Protein AF-A0A961CI55-F1 (afdb_monomer)

Mean predicted aligned error: 9.37 Å

Foldseek 3Di:
DDPADAEDCAQPVVDDDPRYHHNPHDQQWADQDLLQAPGTFTERDPPGPQAQSAACPPPPQAPDAARSRHGHPQFNTAGRTRDHDHPPDDPDDDDFDDDPNATDWQDWDFDQTSVRDTDTDTDDHPDDD

Solvent-accessible surface area (backbone atoms only — not comparable to full-atom values): 7842 Å² total; per-residue (Å²): 131,61,93,42,57,48,79,31,48,46,64,84,80,69,73,76,31,93,60,33,37,65,48,65,42,80,59,44,59,44,69,78,36,86,60,74,32,94,51,67,38,48,42,55,38,96,88,21,78,33,58,47,64,34,54,45,85,41,91,76,24,47,91,39,64,33,54,32,65,41,58,33,41,43,34,80,6,20,37,58,72,59,26,61,55,79,61,77,83,75,90,80,81,86,81,84,49,64,59,97,85,41,79,45,60,72,48,76,44,72,45,78,44,61,80,70,49,67,56,77,47,68,34,65,64,78,82,86,126

pLDDT: mean 84.15, std 14.42, range [47.69, 98.38]

Sequence (129 aa):
MSGGHNFASDGSCGFGAGTDVNSGGDPLLGALADNGGATDTMLPEPGSPLVDAIAPATPGCAGATAQNALGLPQGFGCDIGAAEAPSNAVLAGHVTATHDGAPLAGIEVRVRTATNTYATATTTAPDGT

Secondary structure (DSSP, 8-state):
---S--B-SSSTT---STT-BSS-----EEEEE--SSSS-EEEEPTT-TTTT-B-TTSTTSSS-B-TTSPBSPSSSSB-SSS-PPP------S----EETTEEPP--EEEEEPTTSPEEEEEPPPPP--

Structure (mmCIF, N/CA/C/O backbone):
data_AF-A0A961CI55-F1
#
_entry.id   AF-A0A961CI55-F1
#
loop_
_atom_site.group_PDB
_atom_site.id
_atom_site.type_symbol
_atom_site.label_atom_id
_atom_site.label_alt_id
_atom_site.label_comp_id
_atom_site.label_asym_id
_atom_site.label_entity_id
_atom_site.label_seq_id
_atom_site.pdbx_PDB_ins_code
_atom_site.Cartn_x
_atom_site.Cartn_y
_atom_site.Cartn_z
_atom_site.occupancy
_atom_site.B_iso_or_equiv
_atom_site.auth_seq_id
_atom_site.auth_comp_id
_atom_site.auth_asym_id
_atom_site.auth_atom_id
_atom_site.pdbx_PDB_model_num
ATOM 1 N N . MET A 1 1 ? 22.329 -4.178 -8.559 1.00 59.72 1 MET A N 1
ATOM 2 C CA . MET A 1 1 ? 21.764 -4.700 -7.295 1.00 59.72 1 MET A CA 1
ATOM 3 C C . MET A 1 1 ? 20.456 -3.965 -7.056 1.00 59.72 1 MET A C 1
ATOM 5 O O . MET A 1 1 ? 20.396 -2.795 -7.416 1.00 59.72 1 MET A O 1
ATOM 9 N N . SER A 1 2 ? 19.428 -4.646 -6.544 1.00 73.38 2 SER A N 1
ATOM 10 C CA . SER A 1 2 ? 18.166 -4.010 -6.133 1.00 73.38 2 SER A CA 1
ATOM 11 C C . SER A 1 2 ? 18.424 -2.957 -5.046 1.00 73.38 2 SER A C 1
ATOM 13 O O . SER A 1 2 ? 19.320 -3.150 -4.224 1.00 73.38 2 SER A O 1
ATOM 15 N N . GLY A 1 3 ? 17.653 -1.866 -5.040 1.00 81.56 3 GLY A N 1
ATOM 16 C CA . GLY A 1 3 ? 17.620 -0.897 -3.938 1.00 81.56 3 GLY A CA 1
ATOM 17 C C . GLY A 1 3 ? 16.807 -1.364 -2.720 1.00 81.56 3 GLY A C 1
ATOM 18 O O . GLY A 1 3 ? 16.759 -0.643 -1.728 1.00 81.56 3 GLY A O 1
ATOM 19 N N . GLY A 1 4 ? 16.206 -2.558 -2.785 1.00 90.62 4 GLY A N 1
ATOM 20 C CA . GLY A 1 4 ? 15.273 -3.103 -1.799 1.00 90.62 4 GLY A CA 1
ATOM 21 C C . GLY A 1 4 ? 13.809 -2.938 -2.208 1.00 90.62 4 GLY A C 1
ATOM 22 O O . GLY A 1 4 ? 13.496 -2.166 -3.111 1.00 90.62 4 GLY A O 1
ATOM 23 N N . HIS A 1 5 ? 12.924 -3.641 -1.494 1.00 93.44 5 HIS A N 1
ATOM 24 C CA . HIS A 1 5 ? 11.463 -3.562 -1.624 1.00 93.44 5 HIS A CA 1
ATOM 25 C C . HIS A 1 5 ? 10.906 -3.924 -3.008 1.00 93.44 5 HIS A C 1
ATOM 27 O O . HIS A 1 5 ? 9.819 -3.484 -3.378 1.00 93.44 5 HIS A O 1
ATOM 33 N N . ASN A 1 6 ? 11.612 -4.761 -3.771 1.00 93.81 6 ASN A N 1
ATOM 34 C CA . ASN A 1 6 ? 11.004 -5.392 -4.936 1.00 93.81 6 ASN A CA 1
ATOM 35 C C . ASN A 1 6 ? 10.162 -6.593 -4.505 1.00 93.81 6 ASN A C 1
ATOM 37 O O . ASN A 1 6 ? 10.559 -7.347 -3.616 1.00 93.81 6 ASN A O 1
ATOM 41 N N . PHE A 1 7 ? 9.054 -6.832 -5.202 1.00 95.81 7 PHE A N 1
ATOM 42 C CA . PHE A 1 7 ? 8.236 -8.025 -5.021 1.00 95.81 7 PHE A CA 1
ATOM 43 C C . PHE A 1 7 ? 8.156 -8.798 -6.333 1.00 95.81 7 PHE A C 1
ATOM 45 O O . PHE A 1 7 ? 7.678 -8.282 -7.342 1.00 95.81 7 PHE A O 1
ATOM 52 N N . ALA A 1 8 ? 8.621 -10.042 -6.320 1.00 95.00 8 ALA A N 1
ATOM 53 C CA . ALA A 1 8 ? 8.389 -10.995 -7.391 1.00 95.00 8 ALA A CA 1
ATOM 54 C C . ALA A 1 8 ? 7.426 -12.071 -6.896 1.00 95.00 8 ALA A C 1
ATOM 56 O O . ALA A 1 8 ? 7.645 -12.684 -5.848 1.00 95.00 8 ALA A O 1
ATOM 57 N N . SER A 1 9 ? 6.375 -12.324 -7.674 1.00 93.25 9 SER A N 1
ATOM 58 C CA . SER A 1 9 ? 5.425 -13.404 -7.401 1.00 93.25 9 SER A CA 1
ATOM 59 C C . SER A 1 9 ? 6.087 -14.782 -7.476 1.00 93.25 9 SER A C 1
ATOM 61 O O . SER A 1 9 ? 5.697 -15.695 -6.748 1.00 93.25 9 SER A O 1
ATOM 63 N N . ASP A 1 10 ? 7.139 -14.910 -8.289 1.00 90.38 10 ASP A N 1
ATOM 64 C CA . ASP A 1 10 ? 7.979 -16.097 -8.414 1.00 90.38 10 ASP A CA 1
ATOM 65 C C . ASP A 1 10 ? 9.454 -15.820 -8.047 1.00 90.38 10 ASP A C 1
ATOM 67 O O . ASP A 1 10 ? 9.840 -14.723 -7.642 1.00 90.38 10 ASP A O 1
ATOM 71 N N . GLY A 1 11 ? 10.294 -16.853 -8.118 1.00 87.06 11 GLY A N 1
ATOM 72 C CA . GLY A 1 11 ? 11.721 -16.767 -7.792 1.00 87.06 11 GLY A CA 1
ATOM 73 C C . GLY A 1 11 ? 12.619 -16.379 -8.966 1.00 87.06 11 GLY A C 1
ATOM 74 O O . GLY A 1 11 ? 13.839 -16.454 -8.833 1.00 87.06 11 GLY A O 1
ATOM 75 N N . SER A 1 12 ? 12.056 -16.024 -10.123 1.00 88.94 12 SER A N 1
ATOM 76 C CA . SER A 1 12 ? 12.826 -15.882 -11.363 1.00 88.94 12 SER A CA 1
ATOM 77 C C . SER A 1 12 ? 13.656 -14.596 -11.422 1.00 88.94 12 SER A C 1
ATOM 79 O O . SER A 1 12 ? 14.688 -14.567 -12.093 1.00 88.94 12 SER A O 1
ATOM 81 N N . CYS A 1 13 ? 13.251 -13.548 -10.697 1.00 87.44 13 CYS A N 1
ATOM 82 C CA . CYS A 1 13 ? 13.919 -12.247 -10.730 1.00 87.44 13 CYS A CA 1
ATOM 83 C C . CYS A 1 13 ? 15.266 -12.218 -9.987 1.00 87.44 13 CYS A C 1
ATOM 85 O O . CYS A 1 13 ? 16.118 -11.392 -10.317 1.00 87.44 13 CYS A O 1
ATOM 87 N N . GLY A 1 14 ? 15.477 -13.107 -9.006 1.00 85.62 14 GLY A N 1
ATOM 88 C CA . GLY A 1 14 ? 16.754 -13.244 -8.296 1.00 85.62 14 GLY A CA 1
ATOM 89 C C . GLY A 1 14 ? 17.199 -11.973 -7.567 1.00 85.62 14 GLY A C 1
ATOM 90 O O . GLY A 1 14 ? 18.379 -11.613 -7.602 1.00 85.62 14 GLY A O 1
ATOM 91 N N . PHE A 1 15 ? 16.261 -11.259 -6.943 1.00 89.31 15 PHE A N 1
ATOM 92 C CA . PHE A 1 15 ? 16.573 -10.049 -6.193 1.00 89.31 15 PHE A CA 1
ATOM 93 C C . PHE A 1 15 ? 17.439 -10.365 -4.967 1.00 89.31 15 PHE A C 1
ATOM 95 O O . PHE A 1 15 ? 17.297 -11.423 -4.353 1.00 89.31 15 PHE A O 1
ATOM 102 N N . GLY A 1 16 ? 18.360 -9.459 -4.634 1.00 87.31 16 GLY A N 1
ATOM 103 C CA . GLY A 1 16 ? 19.452 -9.738 -3.696 1.00 87.31 16 GLY A CA 1
ATOM 104 C C . GLY A 1 16 ? 19.521 -8.830 -2.472 1.00 87.31 16 GLY A C 1
ATOM 105 O O . GLY A 1 16 ? 20.409 -9.031 -1.646 1.00 87.31 16 GLY A O 1
ATOM 106 N N . ALA A 1 17 ? 18.654 -7.822 -2.347 1.00 90.44 17 ALA A N 1
ATOM 107 C CA . ALA A 1 17 ? 18.577 -7.016 -1.136 1.00 90.44 17 ALA A CA 1
ATOM 108 C C . ALA A 1 17 ? 17.681 -7.709 -0.099 1.00 90.44 17 ALA A C 1
ATOM 110 O O . ALA A 1 17 ? 16.730 -8.406 -0.438 1.00 90.44 17 ALA A O 1
ATOM 111 N N . GLY A 1 18 ? 17.981 -7.510 1.188 1.00 88.62 18 GLY A N 1
ATOM 112 C CA . GLY A 1 18 ? 17.290 -8.214 2.277 1.00 88.62 18 GLY A CA 1
ATOM 113 C C . GLY A 1 18 ? 15.804 -7.870 2.426 1.00 88.62 18 GLY A C 1
ATOM 114 O O . GLY A 1 18 ? 15.078 -8.629 3.056 1.00 88.62 18 GLY A O 1
ATOM 115 N N . THR A 1 19 ? 15.356 -6.748 1.858 1.00 93.38 19 THR A N 1
ATOM 116 C CA . THR A 1 19 ? 13.943 -6.338 1.836 1.00 93.38 19 THR A CA 1
ATOM 117 C C . THR A 1 19 ? 13.232 -6.708 0.535 1.00 93.38 19 THR A C 1
ATOM 119 O O . THR A 1 19 ? 12.070 -6.355 0.365 1.00 93.38 19 THR A O 1
ATOM 122 N N . ASP A 1 20 ? 13.908 -7.391 -0.391 1.00 94.31 20 ASP A N 1
ATOM 123 C CA . ASP A 1 20 ? 13.258 -7.929 -1.580 1.00 94.31 20 ASP A CA 1
ATOM 124 C C . ASP A 1 20 ? 12.512 -9.227 -1.242 1.00 94.31 20 ASP A C 1
ATOM 126 O O . ASP A 1 20 ? 12.983 -10.064 -0.468 1.00 94.31 20 ASP A O 1
ATOM 130 N N . VAL A 1 21 ? 11.373 -9.432 -1.895 1.00 94.62 21 VAL A N 1
ATOM 131 C CA . VAL A 1 21 ? 10.598 -10.668 -1.823 1.00 94.62 21 VAL A CA 1
ATOM 132 C C . VAL A 1 21 ? 10.751 -11.413 -3.142 1.00 94.62 21 VAL A C 1
ATOM 134 O O . VAL A 1 21 ? 10.320 -10.944 -4.194 1.00 94.62 21 VAL A O 1
ATOM 137 N N . ASN A 1 22 ? 11.363 -12.594 -3.079 1.00 93.81 22 ASN A N 1
ATOM 138 C CA . ASN A 1 22 ? 11.383 -13.555 -4.176 1.00 93.81 22 ASN A CA 1
ATOM 139 C C . 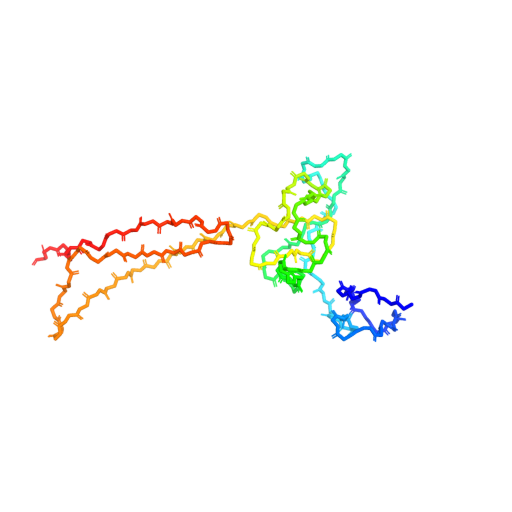ASN A 1 22 ? 10.354 -14.647 -3.862 1.00 93.81 22 ASN A C 1
ATOM 141 O O . ASN A 1 22 ? 10.355 -15.174 -2.752 1.00 93.81 22 ASN A O 1
ATOM 145 N N . SER A 1 23 ? 9.532 -15.044 -4.833 1.00 93.94 23 SER A N 1
ATOM 146 C CA . SER A 1 23 ? 8.466 -16.049 -4.648 1.00 93.94 23 SER A CA 1
ATOM 147 C C . SER A 1 23 ? 7.386 -15.646 -3.637 1.00 93.94 23 SER A C 1
ATOM 149 O O . SER A 1 23 ? 6.955 -16.460 -2.822 1.00 93.94 23 SER A O 1
ATOM 151 N N . GLY A 1 24 ? 6.948 -14.388 -3.681 1.00 93.94 24 GLY A N 1
ATOM 152 C CA . GLY A 1 24 ? 5.941 -13.842 -2.771 1.00 93.94 24 GLY A CA 1
ATOM 153 C C . GLY A 1 24 ? 4.510 -14.337 -3.009 1.00 93.94 24 GLY A C 1
ATOM 154 O O . GLY A 1 24 ? 3.644 -14.089 -2.175 1.00 93.94 24 GLY A O 1
ATOM 155 N N . GLY A 1 25 ? 4.248 -15.054 -4.107 1.00 95.00 25 GLY A N 1
ATOM 156 C CA . GLY A 1 25 ? 2.904 -15.497 -4.474 1.00 95.00 25 GLY A CA 1
ATOM 157 C C . GLY A 1 25 ? 2.071 -14.385 -5.114 1.00 95.00 25 GL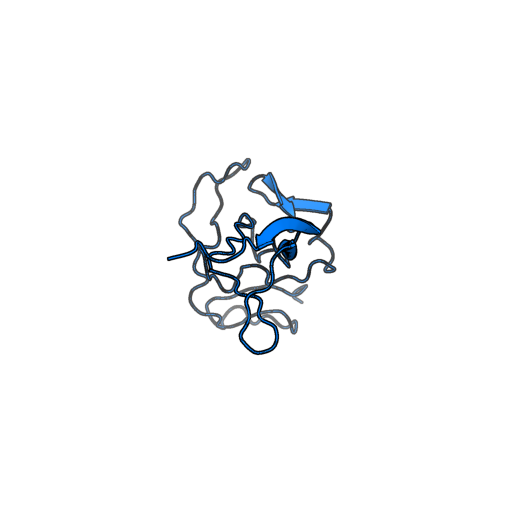Y A C 1
ATOM 158 O O . GLY A 1 25 ? 2.607 -13.515 -5.799 1.00 95.00 25 GLY A O 1
ATOM 159 N N . ASP A 1 26 ? 0.750 -14.450 -4.942 1.00 96.69 26 ASP A N 1
ATOM 160 C CA . ASP A 1 26 ? -0.171 -13.453 -5.493 1.00 96.69 26 ASP A CA 1
ATOM 161 C C . ASP A 1 26 ? 0.013 -12.100 -4.777 1.00 96.69 26 ASP A C 1
ATOM 163 O O . ASP A 1 26 ? -0.159 -12.037 -3.556 1.00 96.69 26 ASP A O 1
ATOM 167 N N . PRO A 1 27 ? 0.357 -11.014 -5.497 1.00 96.44 27 PRO A N 1
ATOM 168 C CA . PRO A 1 27 ? 0.479 -9.691 -4.899 1.00 96.44 27 PRO A CA 1
ATOM 169 C C . PRO A 1 27 ? -0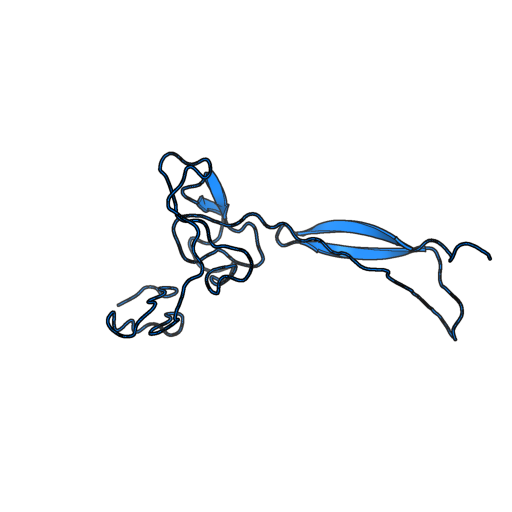.869 -9.073 -4.499 1.00 96.44 27 PRO A C 1
ATOM 171 O O . PRO A 1 27 ? -0.864 -8.003 -3.893 1.00 96.44 27 PRO A O 1
ATOM 174 N N . LEU A 1 28 ? -2.007 -9.704 -4.823 1.00 97.75 28 LEU A N 1
ATOM 175 C CA . LEU A 1 28 ? -3.356 -9.203 -4.539 1.00 97.75 28 LEU A CA 1
ATOM 176 C C . LEU A 1 28 ? -3.544 -7.773 -5.063 1.00 97.75 28 LEU A C 1
ATOM 178 O O . LEU A 1 28 ? -3.931 -6.859 -4.338 1.00 97.75 28 LEU A O 1
ATOM 182 N N . LEU A 1 29 ? -3.205 -7.581 -6.336 1.00 97.50 29 LEU A N 1
ATOM 183 C CA . LEU A 1 29 ? -3.423 -6.330 -7.049 1.00 97.50 29 LEU A CA 1
ATOM 184 C C . LEU A 1 29 ? -4.787 -6.351 -7.740 1.00 97.50 29 LEU A C 1
ATOM 186 O O . LEU A 1 29 ? -5.154 -7.339 -8.383 1.00 97.50 29 LEU A O 1
ATOM 190 N N . GLY A 1 30 ? -5.500 -5.233 -7.660 1.00 96.94 30 GLY A N 1
ATOM 191 C CA . GLY A 1 30 ? -6.669 -4.967 -8.481 1.00 96.94 30 GLY A CA 1
ATOM 192 C C . GLY A 1 30 ? -6.305 -4.858 -9.964 1.00 96.94 30 GLY A C 1
ATOM 193 O O . GLY A 1 30 ? -5.135 -4.771 -10.355 1.00 96.94 30 GLY A O 1
ATOM 194 N N . ALA A 1 31 ? -7.327 -4.851 -10.818 1.00 97.75 31 ALA A N 1
ATOM 195 C CA . ALA A 1 31 ? -7.131 -4.646 -12.248 1.00 97.75 31 ALA A CA 1
ATOM 196 C C . ALA A 1 31 ? -6.512 -3.266 -12.537 1.00 97.75 31 ALA A C 1
ATOM 198 O O . ALA A 1 31 ? -6.688 -2.315 -11.776 1.00 97.75 31 ALA A O 1
ATOM 199 N N . LEU A 1 32 ? -5.821 -3.152 -13.675 1.00 97.88 32 LEU A N 1
ATOM 200 C CA . LEU A 1 32 ? -5.362 -1.862 -14.184 1.00 97.88 32 LEU A CA 1
ATOM 201 C C . LEU A 1 32 ? -6.579 -0.956 -14.427 1.00 97.88 32 LEU A C 1
ATOM 203 O O . LEU A 1 32 ? -7.448 -1.303 -15.229 1.00 97.88 32 LEU A O 1
ATOM 207 N N . ALA A 1 33 ? -6.647 0.166 -13.714 1.00 98.06 33 ALA A N 1
ATOM 208 C CA . ALA A 1 33 ? -7.788 1.074 -13.742 1.00 98.06 33 ALA A CA 1
ATOM 209 C C . ALA A 1 33 ? -7.386 2.518 -13.407 1.00 98.06 33 ALA A C 1
ATOM 211 O O . ALA A 1 33 ? -6.296 2.775 -12.881 1.00 98.06 33 ALA A O 1
ATOM 212 N N . ASP A 1 34 ? -8.297 3.452 -13.682 1.00 97.56 34 ASP A N 1
ATOM 213 C CA . ASP A 1 34 ? -8.178 4.844 -13.255 1.00 97.56 34 ASP A CA 1
ATOM 214 C C . ASP A 1 34 ? -8.336 4.941 -11.731 1.00 97.56 34 ASP A C 1
ATOM 216 O O . ASP A 1 34 ? -9.437 4.831 -11.190 1.00 97.56 34 ASP A O 1
ATOM 220 N N . ASN A 1 35 ? -7.213 5.157 -11.046 1.00 96.25 35 ASN A N 1
ATOM 221 C CA . ASN A 1 35 ? -7.160 5.376 -9.601 1.00 96.25 35 ASN A CA 1
ATOM 222 C C . ASN A 1 35 ? -6.890 6.853 -9.243 1.00 96.25 35 ASN A C 1
ATOM 224 O O . ASN A 1 35 ? -6.425 7.132 -8.141 1.00 96.25 35 ASN A O 1
ATOM 228 N N . GLY A 1 36 ? -7.152 7.801 -10.154 1.00 94.50 36 GLY A N 1
ATOM 229 C CA . GLY A 1 36 ? -7.042 9.250 -9.912 1.00 94.50 36 GLY A CA 1
ATOM 230 C C . GLY A 1 36 ? -5.739 9.911 -10.384 1.00 94.50 36 GLY A C 1
ATOM 231 O O . GLY A 1 36 ? -5.547 11.111 -10.183 1.00 94.50 36 GLY A O 1
ATOM 232 N N . GLY A 1 37 ? -4.843 9.145 -11.007 1.00 94.75 37 GLY A N 1
ATOM 233 C CA . GLY A 1 37 ? -3.555 9.597 -11.534 1.00 94.75 37 GLY A CA 1
ATOM 234 C C . GLY A 1 37 ? -3.584 10.059 -12.992 1.00 94.75 37 GLY A C 1
ATOM 235 O O . GLY A 1 37 ? -4.610 10.034 -13.661 1.00 94.75 37 GLY A O 1
ATOM 236 N N . ALA A 1 38 ? -2.416 10.432 -13.524 1.00 95.50 38 ALA A N 1
ATOM 237 C CA . ALA A 1 38 ? -2.263 10.716 -14.958 1.00 95.50 38 ALA A CA 1
ATOM 238 C C . ALA A 1 38 ? -2.288 9.448 -15.836 1.00 95.50 38 ALA A C 1
ATOM 240 O O . ALA A 1 38 ? -2.440 9.543 -17.055 1.00 95.50 38 ALA A O 1
ATOM 241 N N . THR A 1 39 ? -2.101 8.277 -15.228 1.00 96.38 39 THR A N 1
ATOM 242 C CA . THR A 1 39 ? -2.116 6.967 -15.882 1.00 96.38 39 THR A CA 1
ATOM 243 C C . THR A 1 39 ? -2.857 5.960 -15.013 1.00 96.38 39 THR A C 1
ATOM 245 O O . THR A 1 39 ? -2.819 6.063 -13.784 1.00 96.38 39 THR A O 1
ATOM 248 N N . ASP A 1 40 ? -3.460 4.954 -15.646 1.00 98.38 40 ASP A N 1
ATOM 249 C CA . ASP A 1 40 ? -4.027 3.812 -14.931 1.00 98.38 40 ASP A CA 1
ATOM 250 C C . ASP A 1 40 ? -2.948 3.109 -14.096 1.00 98.38 40 ASP A C 1
ATOM 252 O O . ASP A 1 40 ? -1.779 3.021 -14.485 1.00 98.38 40 ASP A O 1
ATOM 256 N N . THR A 1 41 ? -3.346 2.586 -12.941 1.00 97.94 41 THR A N 1
ATOM 257 C CA . THR A 1 41 ? -2.468 1.846 -12.022 1.00 97.94 41 THR A CA 1
ATOM 258 C C . THR A 1 41 ? -3.162 0.578 -11.532 1.00 97.94 41 THR A C 1
ATOM 260 O O . THR A 1 41 ? -4.376 0.434 -11.663 1.00 97.94 41 THR A O 1
ATOM 263 N N . MET A 1 42 ? -2.393 -0.369 -10.997 1.00 98.12 42 MET A N 1
ATOM 264 C CA . MET A 1 42 ? -2.935 -1.525 -10.279 1.00 98.12 42 MET A CA 1
ATOM 265 C C . MET A 1 42 ? -2.862 -1.222 -8.786 1.00 98.12 42 MET A C 1
ATOM 267 O O . MET A 1 42 ? -1.763 -1.063 -8.254 1.00 98.12 42 MET A O 1
ATOM 271 N N . LEU A 1 43 ? -4.017 -1.084 -8.138 1.00 97.25 43 LEU A N 1
ATOM 272 C CA . LEU A 1 43 ? -4.095 -0.744 -6.720 1.00 97.25 43 LEU A CA 1
ATOM 273 C C . LEU A 1 43 ? -3.956 -2.017 -5.870 1.00 97.25 43 LEU A C 1
ATOM 275 O O . LEU A 1 43 ? -4.618 -3.007 -6.186 1.00 97.25 43 LEU A O 1
ATOM 279 N N . PRO A 1 44 ? -3.136 -2.029 -4.807 1.00 96.94 44 PRO A N 1
ATOM 280 C CA . PRO A 1 44 ? -3.168 -3.108 -3.827 1.00 96.94 44 PRO A CA 1
ATOM 281 C C . PRO A 1 44 ? -4.560 -3.247 -3.201 1.00 96.94 44 PRO A C 1
ATOM 283 O O . PRO A 1 44 ? -5.138 -2.277 -2.711 1.00 96.94 44 PRO A O 1
ATOM 286 N N . GLU A 1 45 ? -5.104 -4.461 -3.221 1.00 95.00 45 GLU A N 1
ATOM 287 C CA . GLU A 1 45 ? -6.369 -4.775 -2.558 1.00 95.00 45 GLU A CA 1
ATOM 288 C C . GLU A 1 45 ? -6.172 -4.887 -1.033 1.00 95.00 45 GLU A C 1
ATOM 290 O O . GLU A 1 45 ? -5.058 -5.147 -0.555 1.00 95.00 45 GLU A O 1
ATOM 295 N N . PRO A 1 46 ? -7.245 -4.754 -0.229 1.00 89.94 46 PRO A N 1
ATOM 296 C CA . PRO A 1 46 ? -7.172 -4.970 1.212 1.00 89.94 46 PRO A CA 1
ATOM 297 C C . PRO A 1 46 ? -6.561 -6.333 1.571 1.00 89.94 46 PRO A C 1
ATOM 299 O O . PRO A 1 46 ? -7.043 -7.382 1.145 1.00 89.94 46 PRO A O 1
ATOM 302 N N . GLY A 1 47 ? -5.514 -6.316 2.400 1.00 89.88 47 GLY A N 1
ATOM 303 C CA . GLY A 1 47 ? -4.780 -7.518 2.812 1.00 89.88 47 GLY A CA 1
ATOM 304 C C . GLY A 1 47 ? -3.641 -7.931 1.874 1.00 89.88 47 GLY A C 1
ATOM 305 O O . GLY A 1 47 ? -3.004 -8.953 2.132 1.00 89.88 47 GLY A O 1
ATOM 306 N N . SER A 1 48 ? -3.361 -7.155 0.821 1.00 96.25 48 SER A N 1
ATOM 307 C CA . SER A 1 48 ? -2.190 -7.361 -0.033 1.00 96.25 48 SER A CA 1
ATOM 308 C C . SER A 1 48 ? -0.882 -7.337 0.775 1.00 96.25 48 SER A C 1
ATOM 310 O O . SER A 1 48 ? -0.711 -6.469 1.634 1.00 96.25 48 SER A O 1
ATOM 312 N N . PRO A 1 49 ? 0.083 -8.236 0.483 1.00 96.56 49 PRO A N 1
ATOM 313 C CA . PRO A 1 49 ? 1.412 -8.204 1.098 1.00 96.56 49 PRO A CA 1
ATOM 314 C C . PRO A 1 49 ? 2.244 -6.984 0.675 1.00 96.56 49 PRO A C 1
ATOM 316 O O . PRO A 1 49 ? 3.334 -6.779 1.206 1.00 96.56 49 PRO A O 1
ATOM 319 N N . LEU A 1 50 ? 1.768 -6.209 -0.304 1.00 97.38 50 LEU A N 1
ATOM 320 C CA . LEU A 1 50 ? 2.424 -4.994 -0.772 1.00 97.38 50 LEU A CA 1
ATOM 321 C C . LEU A 1 50 ? 2.087 -3.781 0.096 1.00 97.38 50 LEU A C 1
ATOM 323 O O . LEU A 1 50 ? 2.837 -2.809 0.041 1.00 97.38 50 LEU A O 1
ATOM 327 N N . VAL A 1 51 ? 0.998 -3.841 0.871 1.00 95.56 51 VAL A N 1
ATOM 328 C CA . VAL A 1 51 ? 0.514 -2.714 1.674 1.00 95.56 51 VAL A CA 1
ATOM 329 C C . VAL A 1 51 ? 1.434 -2.450 2.861 1.00 95.56 51 VAL A C 1
ATOM 331 O O . VAL A 1 51 ? 1.808 -3.388 3.567 1.00 95.56 51 VAL A O 1
ATOM 334 N N . ASP A 1 52 ? 1.788 -1.182 3.092 1.00 93.94 52 ASP A N 1
ATOM 335 C CA . ASP A 1 52 ? 2.654 -0.731 4.195 1.00 93.94 52 ASP A CA 1
ATOM 336 C C . ASP A 1 52 ? 4.035 -1.435 4.254 1.00 93.94 52 ASP A C 1
ATOM 338 O O . ASP A 1 52 ? 4.714 -1.443 5.287 1.00 93.94 52 ASP A O 1
ATOM 342 N N . ALA A 1 53 ? 4.482 -2.047 3.153 1.00 95.50 53 ALA A N 1
ATOM 343 C CA . ALA A 1 53 ? 5.672 -2.902 3.127 1.00 95.50 53 ALA A CA 1
ATOM 344 C C . ALA A 1 53 ? 7.000 -2.121 3.084 1.00 95.50 53 ALA A C 1
ATOM 34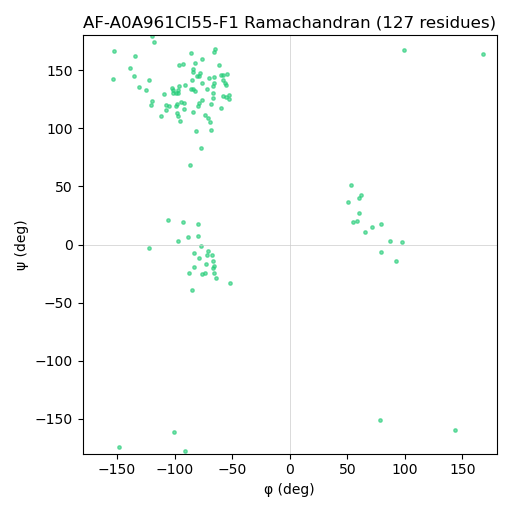6 O O . ALA A 1 53 ? 8.082 -2.693 3.283 1.00 95.50 53 ALA A O 1
ATOM 347 N N . ILE A 1 54 ? 6.946 -0.810 2.835 1.00 95.50 54 ILE A N 1
ATOM 348 C CA . ILE A 1 54 ? 8.105 0.082 2.847 1.00 95.50 54 ILE A CA 1
ATOM 349 C C . ILE A 1 54 ? 8.041 0.966 4.089 1.00 95.50 54 ILE A C 1
ATOM 351 O O . ILE A 1 54 ? 7.115 1.752 4.258 1.00 95.50 54 ILE A O 1
ATOM 355 N N . ALA A 1 55 ? 9.060 0.885 4.948 1.00 92.75 55 ALA A N 1
ATOM 356 C CA . ALA A 1 55 ? 9.113 1.702 6.155 1.00 92.75 55 ALA A CA 1
ATOM 357 C C . ALA A 1 55 ? 9.057 3.214 5.823 1.00 92.75 55 ALA A C 1
ATOM 359 O O . ALA A 1 55 ? 9.732 3.661 4.895 1.00 92.75 55 ALA A O 1
ATOM 360 N N . PRO A 1 56 ? 8.356 4.036 6.623 1.00 90.94 56 PRO A N 1
ATOM 361 C CA . PRO A 1 56 ? 8.108 5.450 6.314 1.00 90.94 56 PRO A CA 1
ATOM 362 C C . PRO A 1 56 ? 9.384 6.308 6.320 1.00 90.94 56 PRO A C 1
ATOM 364 O O . PRO A 1 56 ? 9.432 7.384 5.734 1.00 90.94 56 PRO A O 1
ATOM 367 N N . ALA A 1 57 ? 10.445 5.837 6.982 1.00 90.62 57 ALA A N 1
ATOM 368 C CA . ALA A 1 57 ? 11.752 6.491 6.981 1.00 90.62 57 ALA A CA 1
ATOM 369 C C . ALA A 1 57 ? 12.614 6.136 5.751 1.00 90.62 57 ALA A C 1
ATOM 371 O O . ALA A 1 57 ? 13.695 6.706 5.583 1.00 90.62 57 ALA A O 1
ATOM 372 N N . THR A 1 58 ? 12.181 5.193 4.909 1.00 92.56 58 THR A N 1
ATOM 373 C CA . THR A 1 58 ? 12.903 4.813 3.691 1.00 92.56 58 THR A CA 1
ATOM 374 C C . THR A 1 58 ? 12.886 5.982 2.698 1.00 92.56 58 THR A C 1
ATOM 376 O O . THR A 1 58 ? 11.819 6.540 2.432 1.00 92.56 58 THR A O 1
ATOM 379 N N . PRO A 1 59 ? 14.035 6.383 2.118 1.00 90.62 59 PRO A N 1
ATOM 380 C CA . PRO A 1 59 ? 14.077 7.451 1.122 1.00 90.62 59 PRO A CA 1
ATOM 381 C C . PRO A 1 59 ? 13.092 7.207 -0.028 1.00 90.62 59 PRO A C 1
ATOM 383 O O . PRO A 1 59 ? 13.088 6.136 -0.626 1.00 90.62 59 PRO A O 1
ATOM 386 N N . GLY A 1 60 ? 12.264 8.207 -0.334 1.00 89.06 60 GLY A N 1
ATOM 387 C CA . GLY A 1 60 ? 11.202 8.103 -1.343 1.00 89.06 60 GLY A CA 1
ATOM 388 C C . GLY A 1 60 ? 9.842 7.667 -0.793 1.00 89.06 60 GLY A C 1
ATOM 389 O O . GLY A 1 60 ? 8.840 7.898 -1.457 1.00 89.06 60 GLY A O 1
ATOM 390 N N . CYS A 1 61 ? 9.787 7.148 0.438 1.00 92.62 61 CYS A N 1
ATOM 391 C CA . CYS A 1 61 ? 8.546 6.819 1.141 1.00 92.62 61 CYS A CA 1
ATOM 392 C C . CYS A 1 61 ? 8.031 7.970 2.040 1.00 92.62 61 CYS A C 1
ATOM 394 O O . CYS A 1 61 ? 7.245 7.781 2.959 1.00 92.62 61 CYS A O 1
ATOM 396 N N . ALA A 1 62 ? 8.486 9.200 1.800 1.00 89.44 62 ALA A N 1
ATOM 397 C CA . ALA A 1 62 ? 7.983 10.389 2.479 1.00 89.44 62 ALA A CA 1
ATOM 398 C C . ALA A 1 62 ? 8.183 11.627 1.603 1.00 89.44 62 ALA A C 1
ATOM 400 O O . ALA A 1 62 ? 9.210 11.767 0.935 1.00 89.44 62 ALA A O 1
ATOM 401 N N . GLY A 1 63 ? 7.213 12.546 1.631 1.00 86.56 63 GLY A N 1
ATOM 402 C CA . GLY A 1 63 ? 7.297 13.824 0.910 1.00 86.56 63 GLY A CA 1
ATOM 403 C C . GLY A 1 63 ? 7.172 13.705 -0.613 1.00 86.56 63 GLY A C 1
ATOM 404 O O . GLY A 1 63 ? 7.503 14.650 -1.327 1.00 86.56 63 GLY A O 1
ATOM 405 N N . ALA A 1 64 ? 6.698 12.558 -1.099 1.00 92.12 64 ALA A N 1
ATOM 406 C CA . ALA A 1 64 ? 6.425 12.281 -2.503 1.00 92.12 64 ALA A CA 1
ATOM 407 C C . ALA A 1 64 ? 4.933 11.980 -2.715 1.00 92.12 64 ALA A C 1
ATOM 409 O O . ALA A 1 64 ? 4.153 11.887 -1.766 1.00 92.12 64 ALA A O 1
ATOM 410 N N . THR A 1 65 ? 4.540 11.832 -3.975 1.00 95.00 65 THR A N 1
ATOM 411 C CA . THR A 1 65 ? 3.181 11.467 -4.378 1.00 95.00 65 THR A CA 1
ATOM 412 C C . THR A 1 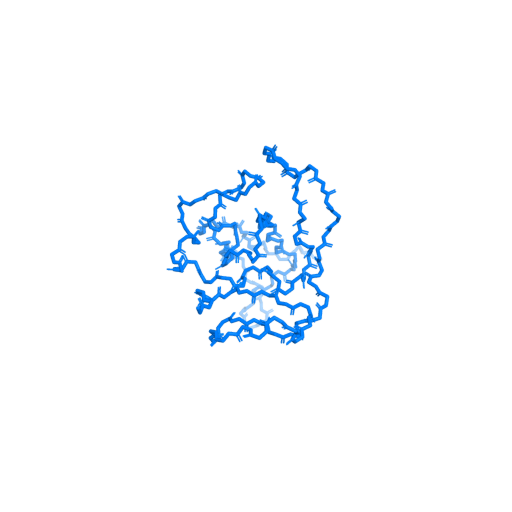65 ? 3.265 10.232 -5.264 1.00 95.00 65 THR A C 1
ATOM 414 O O . THR A 1 65 ? 4.097 10.184 -6.172 1.00 95.00 65 THR A O 1
ATOM 417 N N . ALA A 1 66 ? 2.427 9.237 -4.989 1.00 95.62 66 ALA A N 1
ATOM 418 C CA . ALA A 1 66 ? 2.256 8.067 -5.836 1.00 95.62 66 ALA A CA 1
ATOM 419 C C . ALA A 1 66 ? 1.651 8.454 -7.197 1.00 95.62 66 ALA A C 1
ATOM 421 O O . ALA A 1 66 ? 1.119 9.552 -7.380 1.00 95.62 66 ALA A O 1
ATOM 422 N N . GLN A 1 67 ? 1.713 7.552 -8.180 1.00 96.88 67 GLN A N 1
ATOM 423 C CA . GLN A 1 67 ? 1.208 7.849 -9.527 1.00 96.88 67 GLN A CA 1
ATOM 424 C C . GLN A 1 67 ? -0.312 8.043 -9.549 1.00 96.88 67 GLN A C 1
ATOM 426 O O . GLN A 1 67 ? -0.806 8.785 -10.392 1.00 96.88 67 GLN A O 1
ATOM 431 N N . ASN A 1 68 ? -1.034 7.459 -8.585 1.00 96.81 68 ASN A N 1
ATOM 432 C CA . ASN A 1 68 ? -2.465 7.670 -8.349 1.00 96.81 68 ASN A CA 1
ATOM 433 C C . ASN A 1 68 ? -2.786 8.970 -7.577 1.00 96.81 68 ASN A C 1
ATOM 435 O O . ASN A 1 68 ? -3.873 9.116 -7.030 1.00 96.81 68 ASN A O 1
ATOM 439 N N . ALA A 1 69 ? -1.839 9.913 -7.517 1.00 95.88 69 ALA A N 1
ATOM 440 C CA . ALA A 1 69 ? -1.978 11.235 -6.906 1.00 95.88 69 ALA A CA 1
ATOM 441 C C . ALA A 1 69 ? -2.193 11.265 -5.376 1.00 95.88 69 ALA A C 1
ATOM 443 O O . ALA A 1 69 ? -2.449 12.335 -4.818 1.00 95.88 69 ALA A O 1
ATOM 444 N N . LEU A 1 70 ? -2.021 10.141 -4.671 1.00 94.00 70 LEU A N 1
ATOM 445 C CA . LEU A 1 70 ? -2.002 10.113 -3.204 1.00 94.00 70 LEU A CA 1
ATOM 446 C C . LEU A 1 70 ? -0.608 10.428 -2.649 1.00 94.00 70 LEU A C 1
ATOM 448 O O . LEU A 1 70 ? 0.411 10.026 -3.208 1.00 94.00 70 LEU A O 1
ATOM 452 N N . GLY A 1 71 ? -0.551 11.169 -1.542 1.00 93.62 71 GLY A N 1
ATOM 453 C CA . GLY A 1 71 ? 0.709 11.461 -0.852 1.00 93.62 71 GLY A CA 1
ATOM 454 C C . GLY A 1 71 ? 1.282 10.220 -0.166 1.00 93.62 71 GLY A C 1
ATOM 455 O O . GLY A 1 71 ? 0.528 9.429 0.389 1.00 93.62 71 GLY A O 1
ATOM 456 N N . LEU A 1 72 ? 2.604 10.069 -0.169 1.00 93.19 72 LEU A N 1
ATOM 457 C CA . LEU A 1 72 ? 3.291 8.955 0.485 1.00 93.19 72 LEU A CA 1
ATOM 458 C C . LEU A 1 72 ? 3.789 9.329 1.897 1.00 93.19 72 LEU A C 1
ATOM 460 O O . LEU A 1 72 ? 4.401 10.400 2.043 1.00 93.19 72 LEU A O 1
ATOM 464 N N . PRO A 1 73 ? 3.618 8.453 2.909 1.00 93.06 73 PRO A N 1
ATOM 465 C CA . PRO A 1 73 ? 2.720 7.291 2.937 1.00 93.06 73 PRO A CA 1
ATOM 466 C C . PRO A 1 73 ? 1.280 7.703 3.289 1.00 93.06 73 PRO A C 1
ATOM 468 O O . PRO A 1 73 ? 1.065 8.719 3.961 1.00 93.06 73 PRO A O 1
ATOM 471 N N . GLN A 1 74 ? 0.288 6.908 2.889 1.00 89.81 74 GLN A N 1
ATOM 472 C CA . GLN A 1 74 ? -1.058 6.991 3.460 1.00 89.81 74 GLN A CA 1
ATOM 473 C C . GLN A 1 74 ? -1.147 6.158 4.746 1.00 89.81 74 GLN A C 1
ATOM 475 O O . GLN A 1 74 ? -1.769 6.607 5.710 1.00 89.81 74 GLN A O 1
ATOM 480 N N . GLY A 1 75 ? -0.516 4.979 4.781 1.00 86.38 75 GLY A N 1
ATOM 481 C CA . GLY A 1 75 ? -0.525 4.045 5.908 1.00 86.38 75 GLY A CA 1
ATOM 482 C C . GLY A 1 75 ? 0.734 4.080 6.787 1.00 86.38 75 GLY A C 1
ATOM 483 O O . GLY A 1 75 ? 1.463 5.074 6.854 1.00 86.38 75 GLY A O 1
ATOM 484 N N . PHE A 1 76 ? 0.952 3.017 7.568 1.00 89.19 76 PHE A N 1
ATOM 485 C CA . PHE A 1 76 ? 2.122 2.920 8.455 1.00 89.19 76 PHE A CA 1
ATOM 486 C C . PHE A 1 76 ? 3.447 2.823 7.689 1.00 89.19 76 PHE A C 1
ATOM 488 O O . PHE A 1 76 ? 4.507 3.028 8.288 1.00 89.19 76 PHE A O 1
ATOM 495 N N . GLY A 1 77 ? 3.380 2.542 6.393 1.00 92.19 77 GLY A N 1
ATOM 496 C CA . GLY A 1 77 ? 4.461 2.584 5.429 1.00 92.19 77 GLY A CA 1
ATOM 497 C C . GLY A 1 77 ? 3.915 2.973 4.058 1.00 92.19 77 GLY A C 1
ATOM 498 O O . GLY A 1 77 ? 2.750 3.326 3.931 1.00 92.19 77 GLY A O 1
ATOM 499 N N . CYS A 1 78 ? 4.767 2.936 3.042 1.00 95.50 78 CYS A N 1
ATOM 500 C CA . CYS A 1 78 ? 4.304 3.020 1.660 1.00 95.50 78 CYS A CA 1
ATOM 501 C C . CYS A 1 78 ? 4.081 1.628 1.114 1.00 95.50 78 CYS A C 1
ATOM 503 O O . CYS A 1 78 ? 4.758 0.667 1.510 1.00 95.50 78 CYS A O 1
ATOM 505 N N . ASP A 1 79 ? 3.218 1.563 0.121 1.00 97.12 79 ASP A N 1
ATOM 506 C CA . ASP A 1 79 ? 2.983 0.347 -0.616 1.00 97.12 79 ASP A CA 1
ATOM 507 C C . ASP A 1 79 ? 4.113 0.096 -1.620 1.00 97.12 79 ASP A C 1
ATOM 509 O O . ASP A 1 79 ? 4.709 1.013 -2.198 1.00 97.12 79 ASP A O 1
ATOM 513 N N . ILE A 1 80 ? 4.421 -1.178 -1.863 1.00 96.94 80 ILE A N 1
ATOM 514 C CA . ILE A 1 80 ? 5.293 -1.555 -2.978 1.00 96.94 80 ILE A CA 1
ATOM 515 C C . ILE A 1 80 ? 4.501 -1.398 -4.277 1.00 96.94 80 ILE A C 1
ATOM 517 O O . ILE A 1 80 ? 3.602 -2.186 -4.562 1.00 96.94 80 ILE A O 1
ATOM 521 N N . GLY A 1 81 ? 4.873 -0.425 -5.110 1.00 95.31 81 GLY A N 1
ATOM 522 C CA . GLY A 1 81 ? 4.312 -0.288 -6.452 1.00 95.31 81 GLY A CA 1
ATOM 523 C C . GLY A 1 81 ? 4.105 1.153 -6.901 1.00 95.31 81 GLY A C 1
ATOM 524 O O . GLY A 1 81 ? 4.745 2.082 -6.417 1.00 95.31 81 GLY A O 1
ATOM 525 N N . ALA A 1 82 ? 3.236 1.321 -7.900 1.00 96.06 82 ALA A N 1
ATOM 526 C CA . ALA A 1 82 ? 2.953 2.612 -8.528 1.00 96.06 82 ALA A CA 1
ATOM 527 C C . ALA A 1 82 ? 1.851 3.416 -7.819 1.00 96.06 82 ALA A C 1
ATOM 529 O O . ALA A 1 82 ? 1.799 4.640 -7.962 1.00 96.06 82 ALA A O 1
ATOM 530 N N . ALA A 1 83 ? 0.965 2.735 -7.094 1.00 96.94 83 ALA A N 1
ATOM 531 C CA . ALA A 1 83 ? -0.180 3.320 -6.419 1.00 96.94 83 ALA A CA 1
ATOM 532 C C . ALA A 1 83 ? -0.114 3.024 -4.925 1.00 96.94 83 ALA A C 1
ATOM 534 O O . ALA A 1 83 ? 0.262 1.926 -4.528 1.00 96.94 83 ALA A O 1
ATOM 535 N N . GLU A 1 84 ? -0.518 4.016 -4.143 1.00 96.19 84 GLU A N 1
ATOM 536 C CA . GLU A 1 84 ? -0.685 3.905 -2.700 1.00 96.19 84 GLU A CA 1
ATOM 537 C C . GLU A 1 84 ? -2.160 3.630 -2.399 1.00 96.19 84 GLU A C 1
ATOM 539 O O . GLU A 1 84 ? -3.041 4.299 -2.951 1.00 96.19 84 GLU A O 1
ATOM 544 N N . ALA A 1 85 ? -2.445 2.660 -1.542 1.00 94.12 85 ALA A N 1
ATOM 545 C CA . ALA A 1 85 ? -3.775 2.395 -1.035 1.00 94.12 85 ALA A CA 1
ATOM 546 C C . ALA A 1 85 ? -4.150 3.444 0.029 1.00 94.12 85 ALA A C 1
ATOM 548 O O . ALA A 1 85 ? -3.335 3.820 0.872 1.00 94.12 85 ALA A O 1
ATOM 549 N N . PRO A 1 86 ? -5.394 3.952 0.032 1.00 88.00 86 PRO A N 1
ATOM 550 C CA . PRO A 1 86 ? -5.824 4.898 1.052 1.00 88.00 86 PRO A CA 1
ATOM 551 C C . PRO A 1 86 ? -5.864 4.230 2.433 1.00 88.00 86 PRO A C 1
ATOM 553 O O . PRO A 1 86 ? -6.390 3.129 2.588 1.00 88.00 86 PRO A O 1
ATOM 556 N N . SER A 1 87 ? -5.408 4.933 3.473 1.00 78.31 87 SER A N 1
ATOM 557 C CA . SER A 1 87 ? -5.486 4.443 4.851 1.00 78.31 87 SER A CA 1
ATOM 558 C C . SER A 1 87 ? -6.905 4.579 5.412 1.00 78.31 87 SER A C 1
ATOM 560 O O . SER A 1 87 ? -7.232 5.533 6.125 1.00 78.31 87 SER A O 1
ATOM 562 N N . ASN A 1 88 ? -7.783 3.628 5.117 1.00 66.50 88 ASN A N 1
ATOM 563 C CA . ASN A 1 88 ? -9.091 3.525 5.756 1.00 66.50 88 ASN A CA 1
ATOM 564 C C . ASN A 1 88 ? -8.992 2.716 7.062 1.00 66.50 88 ASN A C 1
ATOM 566 O O . ASN A 1 88 ? -9.526 1.617 7.188 1.00 66.50 88 ASN A O 1
ATOM 570 N N . ALA A 1 89 ? -8.323 3.278 8.074 1.00 61.22 89 ALA A N 1
ATOM 571 C CA . ALA A 1 89 ? -8.312 2.688 9.410 1.00 61.22 89 ALA A CA 1
ATOM 572 C C . ALA A 1 89 ? -9.708 2.799 10.051 1.00 61.22 89 ALA A C 1
ATOM 574 O O . ALA A 1 89 ? -10.077 3.837 10.602 1.00 61.22 89 ALA A O 1
ATOM 575 N N . VAL A 1 90 ? -10.494 1.723 9.988 1.00 59.88 90 VAL A N 1
ATOM 576 C CA . VAL A 1 90 ? -11.776 1.618 10.694 1.00 59.88 90 VAL A CA 1
ATOM 577 C C . VAL A 1 90 ? -11.545 0.893 12.020 1.00 59.88 90 VAL A C 1
ATOM 579 O O . VAL A 1 90 ? -11.370 -0.323 12.043 1.00 59.88 90 VAL A O 1
ATOM 582 N N . LEU A 1 91 ? -11.576 1.619 13.145 1.00 61.75 91 LEU A N 1
ATOM 583 C CA . LEU A 1 91 ? -11.739 0.981 14.453 1.00 61.75 91 LEU A CA 1
ATOM 584 C C . LEU A 1 91 ? -13.230 0.708 14.676 1.00 61.75 91 LEU A C 1
ATOM 586 O O . LEU A 1 91 ? -13.974 1.594 15.089 1.00 61.75 91 LEU A O 1
ATOM 590 N N . ALA A 1 92 ? -13.663 -0.519 14.400 1.00 60.03 92 ALA A N 1
ATOM 591 C CA . ALA A 1 92 ? -15.005 -0.987 14.725 1.00 60.03 92 ALA A CA 1
ATOM 592 C C . ALA A 1 92 ? -14.948 -1.919 15.944 1.00 60.03 92 ALA A C 1
ATOM 594 O O . ALA A 1 92 ? -14.287 -2.955 15.914 1.00 60.03 92 ALA A O 1
ATOM 595 N N . GLY A 1 93 ? -15.634 -1.552 17.027 1.00 65.00 93 GLY A N 1
ATOM 596 C CA . GLY A 1 93 ? -15.713 -2.359 18.245 1.00 65.00 93 GLY A CA 1
ATOM 597 C C . GLY A 1 93 ? -16.307 -1.590 19.423 1.00 65.00 93 GLY A C 1
ATOM 598 O O . GLY A 1 93 ? -16.387 -0.363 19.398 1.00 65.00 93 GLY A O 1
ATOM 599 N N . HIS A 1 94 ? -16.732 -2.311 20.461 1.00 68.06 94 HIS A N 1
ATOM 600 C CA . HIS A 1 94 ? -17.161 -1.713 21.724 1.00 68.06 94 HIS A CA 1
ATOM 601 C C . HIS A 1 94 ? -15.980 -1.692 22.700 1.00 68.06 94 HIS A C 1
ATOM 603 O O . HIS A 1 94 ? -15.395 -2.734 22.988 1.00 68.06 94 HIS A O 1
ATOM 609 N N . VAL A 1 95 ? -15.618 -0.509 23.200 1.00 70.94 95 VAL A N 1
ATOM 610 C CA . VAL A 1 95 ? -14.598 -0.366 24.244 1.00 70.94 95 VAL A CA 1
ATOM 611 C C . VAL A 1 95 ? -15.297 -0.262 25.595 1.00 70.94 95 VAL A C 1
ATOM 613 O O . VAL A 1 95 ? -15.936 0.747 25.885 1.00 70.94 95 VAL A O 1
ATOM 616 N N . THR A 1 96 ? -15.152 -1.290 26.433 1.00 71.44 96 THR A N 1
ATOM 617 C CA . THR A 1 96 ? -15.568 -1.262 27.842 1.00 71.44 96 THR A CA 1
ATOM 618 C C . THR A 1 96 ? -14.367 -0.984 28.729 1.00 71.44 96 THR A C 1
ATOM 620 O O . THR A 1 96 ? -13.426 -1.777 28.769 1.00 71.44 96 THR A O 1
ATOM 623 N N . ALA A 1 97 ? -14.410 0.108 29.481 1.00 77.00 97 ALA A N 1
ATOM 624 C CA . ALA A 1 97 ? -13.469 0.344 30.565 1.00 77.00 97 ALA A CA 1
ATOM 625 C C . ALA A 1 97 ? -14.149 0.011 31.894 1.00 77.00 97 ALA A C 1
ATOM 627 O O . ALA A 1 97 ? -15.256 0.483 32.142 1.00 77.00 97 ALA A O 1
ATOM 628 N N . THR A 1 98 ? -13.502 -0.787 32.745 1.00 82.69 98 THR A N 1
ATOM 629 C CA . THR A 1 98 ? -14.039 -1.162 34.061 1.00 82.69 98 THR A CA 1
ATOM 630 C C . THR A 1 98 ? -12.976 -1.074 35.152 1.00 82.69 98 THR A C 1
ATOM 632 O O . THR A 1 98 ? -11.826 -1.433 34.906 1.00 82.69 98 THR A O 1
ATOM 635 N N . HIS A 1 99 ? -13.365 -0.685 36.366 1.00 84.31 99 HIS A N 1
ATOM 636 C CA . HIS A 1 99 ? -12.570 -0.837 37.588 1.00 84.31 99 HIS A CA 1
ATOM 637 C C . HIS A 1 99 ? -13.357 -1.709 38.566 1.00 84.31 99 HIS A C 1
ATOM 639 O O . HIS A 1 99 ? -14.514 -1.411 38.846 1.00 84.31 99 HIS A O 1
ATOM 645 N N . ASP A 1 100 ? -12.769 -2.820 39.014 1.00 87.25 100 ASP A N 1
ATOM 646 C CA . ASP A 1 100 ? -13.418 -3.806 39.892 1.00 87.25 100 ASP A CA 1
ATOM 647 C C . ASP A 1 100 ? -14.796 -4.278 39.381 1.00 87.25 100 ASP A C 1
ATOM 649 O O . ASP A 1 100 ? -15.739 -4.493 40.138 1.00 87.25 100 ASP A O 1
ATOM 653 N N . GLY A 1 101 ? -14.922 -4.418 38.056 1.00 80.19 101 GLY A N 1
ATOM 654 C CA . GLY A 1 101 ? -16.164 -4.814 37.383 1.00 80.19 101 GLY A CA 1
ATOM 655 C C . GLY A 1 101 ? -17.191 -3.689 37.202 1.00 80.19 101 GLY A C 1
ATOM 656 O O . GLY A 1 101 ? -18.175 -3.891 36.495 1.00 80.19 101 GLY A O 1
ATOM 657 N N . ALA A 1 102 ? -16.961 -2.500 37.766 1.00 82.44 102 ALA A N 1
ATOM 658 C CA . ALA A 1 102 ? -17.811 -1.332 37.555 1.00 82.44 102 ALA A CA 1
ATOM 659 C C . ALA A 1 102 ? -17.391 -0.562 36.288 1.00 82.44 102 ALA A C 1
ATOM 661 O O . ALA A 1 102 ? -16.197 -0.308 36.108 1.00 82.44 102 ALA A O 1
ATOM 662 N N . PRO A 1 103 ? -18.332 -0.163 35.413 1.00 79.94 103 PRO A N 1
ATOM 663 C CA . PRO A 1 103 ? -18.025 0.590 34.201 1.00 79.94 103 PRO A CA 1
ATOM 664 C C . PRO A 1 103 ? -17.490 1.992 34.522 1.00 79.94 103 PRO A C 1
ATOM 666 O O . PRO A 1 103 ? -18.029 2.709 35.364 1.00 79.94 103 PRO A O 1
ATOM 669 N N . LEU A 1 104 ? -16.439 2.393 33.809 1.00 80.88 104 LEU A N 1
ATOM 670 C CA . LEU A 1 104 ? -15.835 3.720 33.874 1.00 80.88 104 LEU A CA 1
ATOM 671 C C . LEU A 1 104 ? -16.371 4.599 32.736 1.00 80.88 104 LEU A C 1
ATOM 673 O O . LEU A 1 104 ? -16.334 4.214 31.564 1.00 80.88 104 LEU A O 1
ATOM 677 N N . ALA A 1 105 ? -16.824 5.805 33.080 1.00 77.75 105 ALA A N 1
ATOM 678 C CA . ALA A 1 105 ? -17.214 6.839 32.123 1.00 77.75 105 ALA A CA 1
ATOM 679 C C . ALA A 1 105 ? -16.066 7.829 31.87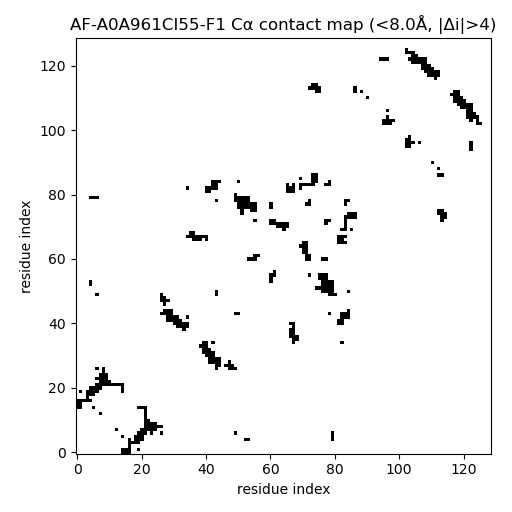6 1.00 77.75 105 ALA A C 1
ATOM 681 O O . ALA A 1 105 ? -15.226 8.045 32.751 1.00 77.75 105 ALA A O 1
ATOM 682 N N . GLY A 1 106 ? -16.055 8.469 30.703 1.00 73.12 106 GLY A N 1
ATOM 683 C CA . GLY A 1 106 ? -15.111 9.553 30.408 1.00 73.12 106 GLY A CA 1
ATOM 684 C C . GLY A 1 106 ? -13.703 9.089 30.026 1.00 73.12 106 GLY A C 1
ATOM 685 O O . GLY A 1 106 ? -12.772 9.890 30.067 1.00 73.12 106 GLY A O 1
ATOM 686 N N . ILE A 1 107 ? -13.532 7.818 29.646 1.00 74.25 107 ILE A N 1
ATOM 687 C CA . ILE A 1 107 ? -12.260 7.334 29.106 1.00 74.25 107 ILE A CA 1
ATOM 688 C C . ILE A 1 107 ? -12.122 7.823 27.666 1.00 74.25 107 ILE A C 1
ATOM 690 O O . ILE A 1 107 ? -12.991 7.569 26.829 1.00 74.25 107 ILE A O 1
ATOM 694 N N . GLU A 1 108 ? -11.024 8.521 27.385 1.00 70.44 108 GLU A N 1
ATOM 695 C CA . GLU A 1 108 ? -10.660 8.943 26.037 1.00 70.44 108 GLU A CA 1
ATOM 696 C C . GLU A 1 108 ? -9.929 7.800 25.319 1.00 70.44 108 GLU A C 1
ATOM 698 O O . GLU A 1 108 ? -8.812 7.429 25.686 1.00 70.44 108 GLU A O 1
ATOM 703 N N . VAL A 1 109 ? -10.549 7.250 24.274 1.00 72.06 109 VAL A N 1
ATOM 704 C CA . VAL A 1 109 ? -9.898 6.303 23.365 1.00 72.06 109 VAL A CA 1
ATOM 705 C C . VAL A 1 109 ? -9.287 7.091 22.216 1.00 72.06 109 VAL A C 1
ATOM 707 O O . VAL A 1 109 ? -9.988 7.799 21.493 1.00 72.06 109 VAL A O 1
ATOM 710 N N . ARG A 1 110 ? -7.971 6.957 22.048 1.00 67.12 110 ARG A N 1
ATOM 711 C CA . ARG A 1 110 ? -7.203 7.591 20.975 1.00 67.12 110 ARG A CA 1
ATOM 712 C C . ARG A 1 110 ? -6.699 6.537 20.008 1.00 67.12 110 ARG A C 1
ATOM 714 O O . ARG A 1 110 ? -5.796 5.774 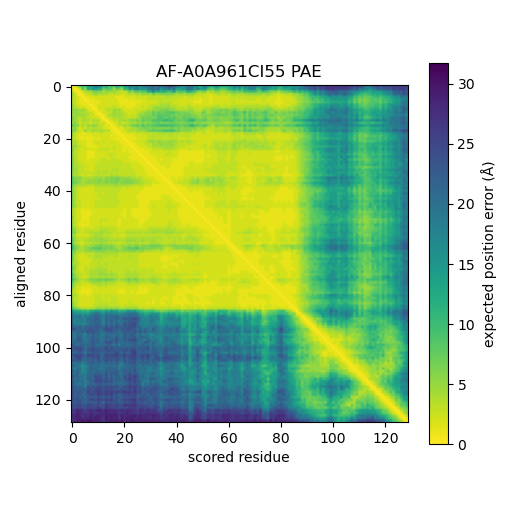20.344 1.00 67.12 110 ARG A O 1
ATOM 721 N N . VAL A 1 111 ? -7.240 6.531 18.796 1.00 68.62 111 VAL A N 1
ATOM 722 C CA . VAL A 1 111 ? -6.710 5.704 17.706 1.00 68.62 111 VAL A CA 1
ATOM 723 C C . VAL A 1 111 ? -5.709 6.534 16.929 1.00 68.62 111 VAL A C 1
ATOM 725 O O . VAL A 1 111 ? -6.077 7.556 16.355 1.00 68.62 111 VAL A O 1
ATOM 728 N N . ARG A 1 112 ? -4.441 6.117 16.924 1.00 60.31 112 ARG A N 1
ATOM 729 C CA . ARG A 1 112 ? -3.435 6.723 16.049 1.00 60.31 112 ARG A CA 1
ATOM 730 C C . ARG A 1 112 ? -3.599 6.151 14.652 1.00 60.31 112 ARG A C 1
ATOM 732 O O . ARG A 1 112 ? -3.439 4.950 14.459 1.00 60.31 112 ARG A O 1
ATOM 739 N N . THR A 1 113 ? -3.888 7.019 13.697 1.00 61.44 113 THR A N 1
ATOM 740 C CA . THR A 1 113 ? -3.700 6.705 12.279 1.00 61.44 113 THR A CA 1
ATOM 741 C C . THR A 1 113 ? -2.261 7.013 11.869 1.00 61.44 113 THR A C 1
ATOM 743 O O . THR A 1 113 ? -1.535 7.717 12.577 1.00 61.44 113 THR A O 1
ATOM 746 N N . ALA A 1 114 ? -1.855 6.503 10.712 1.00 56.16 114 ALA A N 1
ATOM 747 C C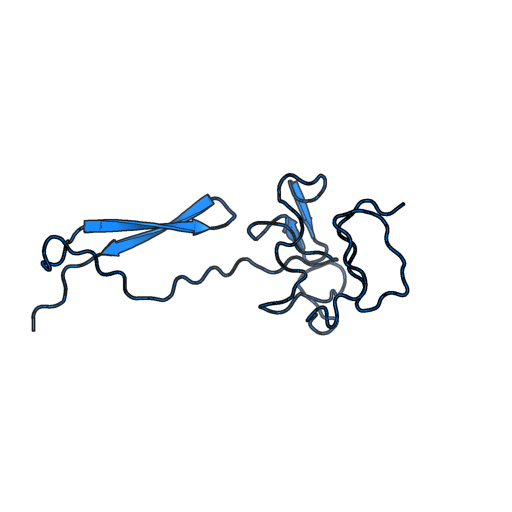A . ALA A 1 114 ? -0.563 6.765 10.088 1.00 56.16 114 ALA A CA 1
ATOM 748 C C . ALA A 1 114 ? -0.208 8.256 9.950 1.00 56.16 114 ALA A C 1
ATOM 750 O O . ALA A 1 114 ? 0.941 8.649 10.134 1.00 56.16 114 ALA A O 1
ATOM 751 N N . THR A 1 115 ? -1.207 9.115 9.738 1.00 55.56 115 THR A N 1
ATOM 752 C CA . THR A 1 115 ? -1.027 10.575 9.652 1.00 55.56 115 THR A CA 1
ATOM 753 C C . THR A 1 115 ? -0.896 11.255 11.019 1.00 55.56 115 THR A C 1
ATOM 755 O O . THR A 1 115 ? -0.893 12.482 11.109 1.00 55.56 115 THR A O 1
ATOM 758 N N . ASN A 1 116 ? -0.807 10.481 12.109 1.00 53.28 116 ASN A N 1
ATOM 759 C CA . ASN A 1 116 ? -0.831 10.964 13.492 1.00 53.28 116 ASN A CA 1
ATOM 760 C C . ASN A 1 116 ? -2.115 11.756 13.829 1.00 53.28 116 ASN A C 1
ATOM 762 O O . ASN A 1 116 ? -2.154 12.522 14.795 1.00 53.28 116 ASN A O 1
ATOM 766 N N . THR A 1 117 ? -3.172 11.550 13.037 1.00 55.00 117 THR A N 1
ATOM 767 C CA . THR A 1 117 ? -4.518 12.057 13.294 1.00 55.00 117 THR A CA 1
ATOM 768 C C . THR A 1 117 ? -5.207 11.117 14.273 1.00 55.00 117 THR A C 1
ATOM 770 O O . THR A 1 117 ? -5.179 9.894 14.098 1.00 55.00 117 THR A O 1
ATOM 773 N N . TYR A 1 118 ? -5.814 11.690 15.310 1.00 53.00 118 TYR A N 1
ATOM 774 C CA . TYR A 1 118 ? -6.542 10.941 16.324 1.00 53.00 118 TYR A CA 1
ATOM 775 C C . TYR A 1 118 ? -8.033 10.956 16.014 1.00 53.00 118 TYR A C 1
ATOM 777 O O . TYR A 1 118 ? -8.645 12.022 15.994 1.00 53.00 118 TYR A O 1
ATOM 785 N N . ALA A 1 119 ? -8.630 9.778 15.842 1.00 56.91 119 ALA A N 1
ATOM 786 C CA . ALA A 1 119 ? -10.056 9.634 16.094 1.00 56.91 119 ALA A CA 1
ATOM 787 C C . ALA A 1 119 ? -10.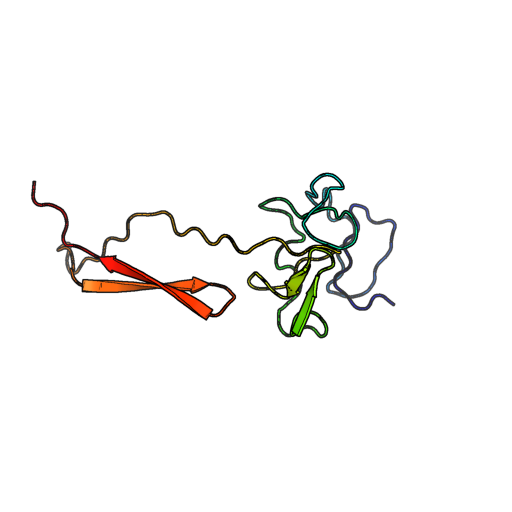237 9.522 17.613 1.00 56.91 119 ALA A C 1
ATOM 789 O O . ALA A 1 119 ? -9.626 8.653 18.246 1.00 56.91 119 ALA A O 1
ATOM 790 N N . THR A 1 120 ? -11.017 10.431 18.195 1.00 58.97 120 THR A N 1
ATOM 791 C CA . THR A 1 120 ? -11.367 10.403 19.615 1.00 58.97 120 THR A CA 1
ATOM 792 C C . THR A 1 120 ? -12.770 9.840 19.782 1.00 58.97 120 THR A C 1
ATOM 794 O O . THR A 1 120 ? -13.709 10.234 19.093 1.00 58.97 120 THR A O 1
ATOM 797 N N . ALA A 1 121 ? -12.912 8.907 20.716 1.00 62.34 121 ALA A N 1
ATOM 798 C CA . ALA A 1 121 ? -14.205 8.455 21.203 1.00 62.34 121 ALA A CA 1
ATOM 799 C C . ALA A 1 121 ? -14.175 8.476 22.729 1.00 62.34 121 ALA A C 1
ATOM 801 O O . ALA A 1 121 ? -13.197 8.048 23.347 1.00 62.34 121 ALA A O 1
ATOM 802 N N . THR A 1 122 ? -15.242 8.986 23.332 1.00 64.06 122 THR A N 1
ATOM 803 C CA . THR A 1 122 ? -15.416 8.988 24.784 1.00 64.06 122 THR A CA 1
ATOM 804 C C . THR A 1 122 ? -16.309 7.818 25.162 1.00 64.06 122 THR A C 1
ATOM 806 O O . THR A 1 122 ? -17.381 7.658 24.576 1.00 64.06 122 THR A O 1
ATOM 809 N N . THR A 1 123 ? -15.905 7.005 26.140 1.00 62.91 123 THR A N 1
ATOM 810 C CA . THR A 1 123 ? -16.811 5.977 26.666 1.00 62.91 123 THR A CA 1
ATOM 811 C C . THR A 1 123 ? -17.980 6.654 27.385 1.00 62.91 123 THR A C 1
ATOM 813 O O . THR A 1 123 ? -17.789 7.488 28.278 1.00 62.91 123 THR A O 1
ATOM 816 N N . THR A 1 124 ? -19.206 6.315 26.993 1.00 63.16 124 THR A N 1
ATOM 817 C CA . THR A 1 124 ? -20.403 6.619 27.781 1.00 63.16 124 THR A CA 1
ATOM 818 C C . THR A 1 124 ? -20.590 5.523 28.823 1.00 63.16 124 THR A C 1
ATOM 820 O O . THR A 1 124 ? -20.191 4.378 28.601 1.00 63.16 124 THR A O 1
ATOM 823 N N . ALA A 1 125 ? -21.200 5.854 29.963 1.00 59.56 125 ALA A N 1
ATOM 824 C CA . ALA A 1 125 ? -21.692 4.814 30.861 1.00 59.56 125 ALA A CA 1
ATOM 825 C C . ALA A 1 125 ? -22.629 3.869 30.075 1.00 59.56 125 ALA A C 1
ATOM 827 O O . ALA A 1 125 ? -23.292 4.337 29.140 1.00 59.56 125 ALA A O 1
ATOM 828 N N . PRO A 1 126 ? -22.669 2.563 30.396 1.00 61.47 126 PRO A N 1
ATOM 829 C CA . PRO A 1 126 ? -23.640 1.666 29.788 1.00 61.47 126 PRO A CA 1
ATOM 830 C C . PRO A 1 126 ? -25.049 2.219 30.012 1.00 61.47 126 PRO A C 1
ATOM 832 O O . PRO A 1 126 ? -25.347 2.724 31.097 1.00 61.47 126 PRO A O 1
ATOM 835 N N . ASP A 1 127 ? -25.879 2.160 28.968 1.00 58.72 127 ASP A N 1
ATOM 836 C CA . ASP A 1 127 ? -27.293 2.515 29.066 1.00 58.72 127 ASP A CA 1
ATOM 837 C C . ASP A 1 127 ? -27.926 1.668 30.176 1.00 58.72 127 ASP A C 1
ATOM 839 O O . ASP A 1 127 ? -27.729 0.450 30.233 1.00 58.72 127 ASP A O 1
ATOM 843 N N . GLY A 1 128 ? -28.583 2.335 31.119 1.00 50.34 128 GLY A N 1
ATOM 844 C CA . GLY A 1 128 ? -29.169 1.681 32.277 1.00 50.34 128 GLY A CA 1
ATOM 845 C C . GLY A 1 128 ? -30.382 0.875 31.835 1.00 50.34 128 GLY A C 1
ATOM 846 O O . GLY A 1 128 ? -31.403 1.462 31.490 1.00 50.34 128 GLY A O 1
ATOM 847 N N . THR A 1 129 ? -30.270 -0.453 31.853 1.00 47.69 129 THR A N 1
ATOM 848 C CA . THR A 1 129 ? -31.424 -1.360 31.751 1.00 47.69 129 THR A CA 1
ATOM 849 C C . THR A 1 129 ? -32.237 -1.360 33.034 1.00 47.69 129 THR A C 1
ATOM 851 O O . THR A 1 129 ? -31.595 -1.497 34.103 1.00 47.69 129 THR A O 1
#

Radius of gyration: 19.77 Å; Cα contacts (8 Å, |Δi|>4): 251; chains: 1; bounding box: 53×31×56 Å